Protein AF-K7LLF9-F1 (afdb_monomer)

Solvent-accessible surface area (backbone atoms only — not comparable to full-atom values): 5449 Å² total; per-residue (Å²): 137,82,86,73,84,76,84,68,60,65,50,27,77,32,74,38,95,93,52,31,35,39,42,20,15,58,74,10,33,43,34,44,44,56,71,54,83,48,71,79,46,54,70,66,48,48,71,48,80,49,59,75,45,81,53,98,92,38,81,45,63,32,32,27,58,38,58,50,61,44,94,85,76,55,27,34,38,40,33,36,76,84,75,51,75,50,79,43,76,66,86,122

Nearest PDB structures (foldseek):
  7vph-assembly1_A  TM=8.776E-01  e=3.034E-05  Homo sapiens
  7r7a-assembly1_m  TM=6.490E-01  e=6.707E-02  Saccharomyces cerevisiae BY4741
  7r72-assembly1_m  TM=6.399E-01  e=1.042E-01  Saccharomyces cerevisiae BY4741
  5cyk-assembly1_B  TM=5.098E-01  e=1.042E-01  Thermochaetoides thermophila
  7ohv-assembly1_m  TM=3.526E-01  e=8.358E-02  Saccharomyces cerevisiae S288C

Radius of gyration: 13.95 Å; Cα contacts (8 Å, |Δi|>4): 189; chains: 1; bounding box: 35×38×33 Å

Sequence (92 aa):
MRQGTYHIICSSFSVFIYSGYALSSVEGRVVMEFFDLSEASQAKIYAFKCHRKSEAGRDIVYPVNAIAFHPIYGTFATGVCDGCVNVWDGNN

Organism: Glycine max (NCBI:txid3847)

pLDDT: mean 79.38, std 17.05, range [24.61, 94.62]

Mean predicted aligned error: 7.19 Å

Structure (mmCIF, N/CA/C/O backbone):
data_AF-K7LLF9-F1
#
_entry.id   AF-K7LLF9-F1
#
loop_
_atom_site.group_PDB
_atom_site.id
_atom_site.type_symbol
_atom_site.label_atom_id
_atom_site.label_alt_id
_atom_site.label_comp_id
_atom_site.label_asym_id
_atom_site.label_entity_id
_atom_site.label_seq_id
_atom_site.pdbx_PDB_ins_code
_atom_site.Cartn_x
_atom_site.Cartn_y
_atom_site.Cartn_z
_atom_site.occupancy
_atom_site.B_iso_or_equiv
_atom_site.auth_seq_id
_atom_site.auth_comp_id
_atom_site.auth_asym_id
_atom_site.auth_atom_id
_atom_site.pdbx_PDB_model_num
ATOM 1 N N . MET A 1 1 ? 5.125 24.608 12.294 1.00 31.33 1 MET A N 1
ATOM 2 C CA . MET A 1 1 ? 4.847 23.275 11.723 1.00 31.33 1 MET A CA 1
ATOM 3 C C . MET A 1 1 ? 3.817 23.457 10.620 1.00 31.33 1 MET A C 1
ATOM 5 O O . MET A 1 1 ? 2.707 23.862 10.925 1.00 31.33 1 MET A O 1
ATOM 9 N N . ARG A 1 2 ? 4.202 23.323 9.343 1.00 24.61 2 ARG A N 1
ATOM 10 C CA . ARG A 1 2 ? 3.260 23.424 8.217 1.00 24.61 2 ARG A CA 1
ATOM 11 C C . ARG A 1 2 ? 2.775 22.011 7.901 1.00 24.61 2 ARG A C 1
ATOM 13 O O . ARG A 1 2 ? 3.586 21.194 7.480 1.00 24.61 2 ARG A O 1
ATOM 20 N N . GLN A 1 3 ? 1.495 21.727 8.134 1.00 25.66 3 GLN A N 1
ATOM 21 C CA . GLN A 1 3 ? 0.838 20.564 7.539 1.00 25.66 3 GLN A CA 1
ATOM 22 C C . GLN A 1 3 ? 0.809 20.801 6.026 1.00 25.66 3 GLN A C 1
ATOM 24 O O . GLN A 1 3 ? 0.099 21.677 5.539 1.00 25.66 3 GLN A O 1
ATOM 29 N N . GLY A 1 4 ? 1.678 20.108 5.293 1.00 26.95 4 GLY A N 1
ATOM 30 C CA . GLY A 1 4 ? 1.598 20.044 3.842 1.00 26.95 4 GLY A CA 1
ATOM 31 C C . GLY A 1 4 ? 0.572 18.984 3.483 1.00 26.95 4 GLY A C 1
ATOM 32 O O . GLY A 1 4 ? 0.817 17.804 3.711 1.00 26.95 4 GLY A O 1
ATOM 33 N N . THR A 1 5 ? -0.576 19.391 2.954 1.00 34.59 5 THR A N 1
ATOM 34 C CA . THR A 1 5 ? -1.520 18.470 2.320 1.00 34.59 5 THR A CA 1
ATOM 35 C C . THR A 1 5 ? -0.846 17.913 1.068 1.00 34.59 5 THR A C 1
ATOM 37 O O . THR A 1 5 ? -0.775 18.581 0.037 1.00 34.59 5 THR A O 1
ATOM 40 N N . TYR A 1 6 ? -0.268 16.716 1.165 1.00 32.03 6 TYR A N 1
ATOM 41 C CA . TYR A 1 6 ? 0.268 16.011 0.007 1.00 32.03 6 TYR A CA 1
ATOM 42 C C . TYR A 1 6 ? -0.918 15.463 -0.787 1.00 32.03 6 TYR A C 1
ATOM 44 O O . TYR A 1 6 ? -1.561 14.504 -0.372 1.00 32.03 6 TYR A O 1
ATOM 52 N N . HIS A 1 7 ? -1.229 16.082 -1.926 1.00 32.62 7 HIS A N 1
ATOM 53 C CA . HIS A 1 7 ? -2.157 15.508 -2.894 1.00 32.62 7 HIS A CA 1
ATOM 54 C C . HIS A 1 7 ? -1.503 14.265 -3.505 1.00 32.62 7 HIS A C 1
ATOM 56 O O . HIS A 1 7 ? -0.758 14.348 -4.480 1.00 32.62 7 HIS A O 1
ATOM 62 N N . ILE A 1 8 ? -1.733 13.106 -2.893 1.00 47.19 8 ILE A N 1
ATOM 63 C CA . ILE A 1 8 ? -1.353 11.820 -3.465 1.00 47.19 8 ILE A CA 1
ATOM 64 C C . ILE A 1 8 ? -2.259 11.607 -4.679 1.00 47.19 8 ILE A C 1
ATOM 66 O O . ILE A 1 8 ? -3.458 11.380 -4.533 1.00 47.19 8 ILE A O 1
ATOM 70 N N . ILE A 1 9 ? -1.703 11.717 -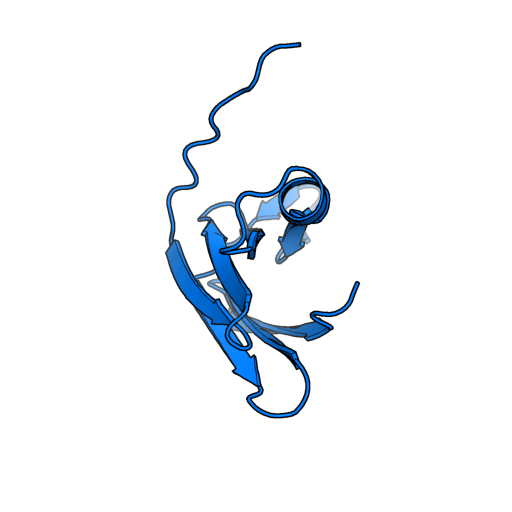5.889 1.00 52.56 9 ILE A N 1
ATOM 71 C CA . ILE A 1 9 ? -2.392 11.262 -7.100 1.00 52.56 9 ILE A CA 1
ATOM 72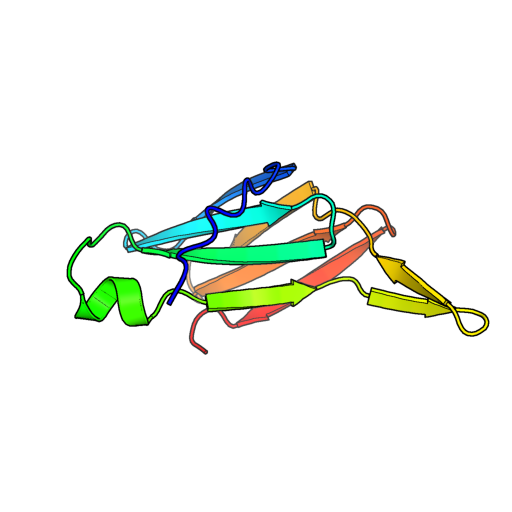 C C . ILE A 1 9 ? -2.476 9.743 -6.981 1.00 52.56 9 ILE A C 1
ATOM 74 O O . ILE A 1 9 ? -1.483 9.043 -7.194 1.00 52.56 9 ILE A O 1
ATOM 78 N N . CYS A 1 10 ? -3.642 9.273 -6.541 1.00 56.16 10 CYS A N 1
ATOM 79 C CA . CYS A 1 10 ? -3.889 7.875 -6.249 1.00 56.16 10 CYS A CA 1
ATOM 80 C C . CYS A 1 10 ? -3.892 7.068 -7.549 1.00 56.16 10 CYS A C 1
ATOM 82 O O . CYS A 1 10 ? -4.786 7.243 -8.377 1.00 56.16 10 CYS A O 1
ATOM 84 N N . SER A 1 11 ? -2.891 6.210 -7.749 1.00 66.12 11 SER A N 1
ATOM 85 C CA . SER A 1 11 ? -2.871 5.274 -8.881 1.00 66.12 11 SER A CA 1
ATOM 86 C C . SER A 1 11 ? -3.604 3.969 -8.560 1.00 66.12 11 SER A C 1
ATOM 88 O O . SER A 1 11 ? -4.041 3.288 -9.483 1.00 66.12 11 SER A O 1
ATOM 90 N N . SER A 1 12 ? -3.793 3.638 -7.275 1.00 64.94 12 SER A N 1
ATOM 91 C CA . SER A 1 12 ? -4.664 2.545 -6.828 1.00 64.94 12 SER A CA 1
ATOM 92 C C . SER A 1 12 ? -5.082 2.671 -5.357 1.00 64.94 12 SER A C 1
ATOM 94 O O . SER A 1 12 ? -4.326 3.172 -4.523 1.00 64.94 12 SER A O 1
ATOM 96 N N . PHE A 1 13 ? -6.286 2.181 -5.047 1.00 72.75 13 PHE A N 1
ATOM 97 C CA . PHE A 1 13 ? -6.885 2.152 -3.710 1.00 72.75 13 PHE A CA 1
ATOM 98 C C . PHE A 1 13 ? -7.273 0.715 -3.348 1.00 72.75 13 PHE A C 1
ATOM 100 O O . PHE A 1 13 ? -7.900 0.030 -4.157 1.00 72.75 13 PHE A O 1
ATOM 107 N N . SER A 1 14 ? -6.945 0.272 -2.132 1.00 72.38 14 SER A N 1
ATOM 108 C CA . SER A 1 14 ? -7.422 -1.006 -1.593 1.00 72.38 14 SER A CA 1
ATOM 109 C C . SER A 1 14 ? -7.738 -0.891 -0.106 1.00 72.38 14 SER A C 1
ATOM 111 O O . SER A 1 14 ? -6.955 -0.347 0.665 1.00 72.38 14 SER A O 1
ATOM 113 N N . VAL A 1 15 ? -8.860 -1.468 0.317 1.00 69.88 15 VAL A N 1
ATOM 114 C CA . VAL A 1 15 ? -9.220 -1.600 1.738 1.00 69.88 15 VAL A CA 1
ATOM 115 C C . VAL A 1 15 ? -8.374 -2.706 2.371 1.00 69.88 15 VAL A C 1
ATOM 117 O O . VAL A 1 15 ? -8.159 -3.740 1.732 1.00 69.88 15 VAL A O 1
ATOM 120 N N . PHE A 1 16 ? -7.918 -2.514 3.613 1.00 69.81 16 PHE A N 1
ATOM 121 C CA . PHE A 1 16 ? -7.224 -3.556 4.369 1.00 69.81 16 PHE A CA 1
ATOM 122 C C . PHE A 1 16 ? -7.894 -3.858 5.709 1.00 69.81 16 PHE A C 1
ATOM 124 O O . PHE A 1 16 ? -8.277 -2.958 6.452 1.00 69.81 16 PHE A O 1
ATOM 131 N N . ILE A 1 17 ? -8.059 -5.160 5.975 1.00 64.50 17 ILE A N 1
ATOM 132 C CA . ILE A 1 17 ? -8.452 -5.800 7.249 1.00 64.50 17 ILE A CA 1
ATOM 133 C C . ILE A 1 17 ? -9.500 -5.062 8.114 1.00 64.50 17 ILE A C 1
ATOM 135 O O . ILE A 1 17 ? -9.437 -5.102 9.337 1.00 64.50 17 ILE A O 1
ATOM 139 N N . TYR A 1 18 ? -10.506 -4.436 7.494 1.00 65.56 18 TYR A N 1
ATOM 140 C CA . TYR A 1 18 ? -11.647 -3.771 8.153 1.00 65.56 18 TYR A CA 1
ATOM 141 C C . TYR A 1 18 ? -11.316 -2.593 9.095 1.00 65.56 18 TYR A C 1
ATOM 143 O O . TYR A 1 18 ? -12.229 -2.046 9.711 1.00 65.56 18 TYR A O 1
ATOM 151 N N . SER A 1 19 ? -10.057 -2.160 9.193 1.00 81.81 19 SER A N 1
ATOM 152 C CA . SER A 1 19 ? -9.623 -1.064 10.077 1.00 81.81 19 SER A CA 1
ATOM 153 C C . SER A 1 19 ? -9.051 0.144 9.330 1.00 81.81 19 SER A C 1
ATOM 155 O O . SER A 1 19 ? -8.894 1.213 9.928 1.00 81.81 19 SER A O 1
ATOM 157 N N . GLY A 1 20 ? -8.796 0.012 8.025 1.00 88.44 20 GLY A N 1
ATOM 158 C CA . GLY A 1 20 ? -8.244 1.090 7.218 1.00 88.44 20 GLY A CA 1
ATOM 159 C C . GLY A 1 20 ? -8.172 0.794 5.722 1.00 88.44 20 GLY A C 1
ATOM 160 O O . GLY A 1 20 ? -8.805 -0.127 5.194 1.00 88.44 20 GLY A O 1
ATOM 161 N N . TYR A 1 21 ? -7.381 1.599 5.023 1.00 87.94 21 TYR A N 1
ATOM 162 C CA . TYR A 1 21 ? -7.109 1.461 3.596 1.00 87.94 21 TYR A CA 1
ATOM 163 C C . TYR A 1 21 ? -5.662 1.816 3.257 1.00 87.94 21 TYR A C 1
ATOM 165 O O . TYR A 1 21 ? -4.986 2.550 3.975 1.00 87.94 21 TYR A O 1
ATOM 173 N N . ALA A 1 22 ? -5.205 1.281 2.130 1.00 89.56 22 ALA A N 1
ATOM 174 C CA . ALA A 1 22 ? -3.943 1.629 1.515 1.00 89.56 22 ALA A CA 1
ATOM 175 C C . ALA A 1 22 ? -4.184 2.485 0.269 1.00 89.56 22 ALA A C 1
ATOM 177 O O . ALA A 1 22 ? -5.030 2.166 -0.575 1.00 89.56 22 ALA A O 1
ATOM 178 N N . LEU A 1 23 ? -3.401 3.551 0.146 1.00 90.50 23 LEU A N 1
ATOM 179 C CA . LEU A 1 23 ? -3.328 4.400 -1.039 1.00 90.50 23 LEU A CA 1
ATOM 180 C C . LEU A 1 23 ? -1.952 4.276 -1.662 1.00 90.50 23 LEU A C 1
ATOM 182 O O . LEU A 1 23 ? -0.951 4.258 -0.946 1.00 90.50 23 LEU A O 1
ATOM 186 N N . SER A 1 24 ? -1.889 4.261 -2.988 1.00 89.38 24 SER A N 1
ATOM 187 C CA . SER A 1 24 ? -0.618 4.319 -3.698 1.00 89.38 24 SER A CA 1
ATOM 188 C C . SER A 1 24 ? -0.482 5.534 -4.599 1.00 89.38 24 SER A C 1
ATOM 190 O O . SER A 1 24 ? -1.475 6.132 -4.998 1.00 89.38 24 SER A O 1
ATOM 192 N N . SER A 1 25 ? 0.755 5.902 -4.935 1.00 87.38 25 SER A N 1
ATOM 193 C CA . SER A 1 25 ? 1.041 7.033 -5.819 1.00 87.38 25 SER A CA 1
ATOM 194 C C . SER A 1 25 ? 1.822 6.649 -7.075 1.00 87.38 25 SER A C 1
ATOM 196 O O . SER A 1 25 ? 2.538 5.641 -7.123 1.00 87.38 25 SER A O 1
ATOM 198 N N . VAL A 1 26 ? 1.771 7.545 -8.066 1.00 87.94 26 VAL A N 1
ATOM 199 C CA . VAL A 1 26 ? 2.620 7.488 -9.269 1.00 87.94 26 VAL A CA 1
ATOM 200 C C . VAL A 1 26 ? 4.121 7.617 -8.968 1.00 87.94 26 VAL A C 1
ATOM 202 O O . VAL A 1 26 ? 4.946 7.272 -9.805 1.00 87.94 26 VAL A O 1
ATOM 205 N N . GLU A 1 27 ? 4.489 8.066 -7.765 1.00 87.00 27 GLU A N 1
ATOM 206 C CA . GLU A 1 27 ? 5.877 8.192 -7.304 1.00 87.00 27 GLU A CA 1
ATOM 207 C C . GLU A 1 27 ? 6.360 6.986 -6.472 1.00 87.00 27 GLU A C 1
ATOM 209 O O . GLU A 1 27 ? 7.288 7.122 -5.668 1.00 87.00 27 GLU A O 1
ATOM 214 N N . GLY A 1 28 ? 5.735 5.813 -6.598 1.00 87.69 28 GLY A N 1
ATOM 215 C CA . GLY A 1 28 ? 6.223 4.606 -5.920 1.00 87.69 28 GLY A CA 1
ATOM 216 C C . GLY A 1 28 ? 6.134 4.701 -4.394 1.00 87.69 28 GLY A C 1
ATOM 217 O O . GLY A 1 28 ? 7.088 4.411 -3.664 1.00 87.69 28 GLY A O 1
ATOM 218 N N . ARG A 1 29 ? 5.007 5.207 -3.891 1.00 89.75 29 ARG A N 1
ATOM 219 C CA . ARG A 1 29 ? 4.728 5.281 -2.454 1.00 89.75 29 ARG A CA 1
ATOM 220 C C . ARG A 1 29 ? 3.429 4.578 -2.143 1.00 89.75 29 ARG A C 1
ATOM 222 O O . ARG A 1 29 ? 2.499 4.637 -2.944 1.00 89.75 29 ARG A O 1
ATOM 229 N N . VAL A 1 30 ? 3.377 3.982 -0.962 1.00 90.00 30 VAL A N 1
ATOM 230 C CA . VAL A 1 30 ? 2.154 3.457 -0.363 1.00 90.00 30 VAL A CA 1
ATOM 231 C C . VAL A 1 30 ? 1.982 4.092 1.009 1.00 90.00 30 VAL A C 1
ATOM 233 O O . VAL A 1 30 ? 2.955 4.237 1.753 1.00 90.00 30 VAL A O 1
ATOM 236 N N . VAL A 1 31 ? 0.755 4.500 1.309 1.00 90.56 31 VAL A N 1
ATOM 237 C CA . VAL A 1 31 ? 0.337 5.062 2.594 1.00 90.56 31 VAL A CA 1
ATOM 238 C C . VAL A 1 31 ? -0.720 4.158 3.199 1.00 90.56 31 VAL A C 1
ATOM 240 O O . VAL A 1 31 ? -1.628 3.727 2.490 1.00 90.56 31 VAL A O 1
ATOM 243 N N . MET A 1 32 ? -0.590 3.893 4.495 1.00 89.31 32 MET A N 1
ATOM 244 C CA . MET A 1 32 ? -1.547 3.138 5.294 1.00 89.31 32 MET A CA 1
ATOM 245 C C . MET A 1 32 ? -2.333 4.108 6.170 1.00 89.31 32 MET A C 1
ATOM 247 O O . MET A 1 32 ? -1.757 4.751 7.048 1.00 89.31 32 MET A O 1
ATOM 251 N N . GLU A 1 33 ? -3.635 4.217 5.925 1.00 90.44 33 GLU A N 1
ATOM 252 C CA . GLU A 1 33 ? -4.540 5.086 6.677 1.00 90.44 33 GLU A CA 1
ATOM 253 C C . GLU A 1 33 ? -5.581 4.265 7.432 1.00 90.44 33 GLU A C 1
ATOM 255 O O . GLU A 1 33 ? -6.025 3.214 6.968 1.00 90.44 33 GLU A O 1
ATOM 260 N N . PHE A 1 34 ? -5.983 4.756 8.601 1.00 89.56 34 PHE A N 1
ATOM 261 C CA . PHE A 1 34 ? -6.959 4.105 9.470 1.00 89.56 34 PHE A CA 1
ATOM 262 C C . PHE A 1 34 ? -8.277 4.875 9.463 1.00 89.56 34 PHE A C 1
ATOM 264 O O . PHE A 1 34 ? -8.285 6.106 9.432 1.00 89.56 34 PHE A O 1
ATOM 271 N N . PHE A 1 35 ? -9.396 4.151 9.541 1.00 90.12 35 PHE A N 1
ATOM 272 C CA . PHE A 1 35 ? -10.725 4.770 9.586 1.00 90.12 35 PHE A CA 1
ATOM 273 C C . PHE A 1 35 ? -11.004 5.492 10.911 1.00 90.12 35 PHE A C 1
ATOM 275 O O . PHE A 1 35 ? -11.779 6.446 10.935 1.00 90.12 35 PHE A O 1
ATOM 282 N N . ASP A 1 36 ? -10.397 5.042 12.015 1.00 92.19 36 ASP A N 1
ATOM 283 C CA . ASP A 1 36 ? -10.530 5.709 13.311 1.00 92.19 36 ASP A CA 1
ATOM 284 C C . ASP A 1 36 ? -9.771 7.043 13.304 1.00 92.19 36 ASP A C 1
ATOM 286 O O . ASP A 1 36 ? -8.555 7.081 13.103 1.00 92.19 36 ASP A O 1
ATOM 290 N N . LEU A 1 37 ? -10.506 8.128 13.554 1.00 92.31 37 LEU A N 1
ATOM 291 C CA . LEU A 1 37 ? -10.023 9.508 13.549 1.00 92.31 37 LEU A CA 1
ATOM 292 C C . LEU A 1 37 ? -9.406 9.946 14.887 1.00 92.31 37 LEU A C 1
ATOM 294 O O . LEU A 1 37 ? -8.995 11.098 15.015 1.00 92.31 37 LEU A O 1
ATOM 298 N N . SER A 1 38 ? -9.342 9.064 15.890 1.00 94.62 38 SER A N 1
ATOM 299 C CA . SER A 1 38 ? -8.661 9.353 17.153 1.00 94.62 38 SER A CA 1
ATOM 300 C C . SER A 1 38 ? -7.188 9.714 16.926 1.00 94.62 38 SER A C 1
ATOM 302 O O . SER A 1 38 ? -6.518 9.135 16.069 1.00 94.62 38 SER A O 1
ATOM 304 N N . GLU A 1 39 ? -6.640 10.633 17.728 1.00 94.00 39 GLU A N 1
ATOM 305 C CA . GLU A 1 39 ? -5.220 11.013 17.626 1.00 94.00 39 GLU A CA 1
ATOM 306 C C . GLU A 1 39 ? -4.289 9.794 17.741 1.00 94.00 39 GLU A C 1
ATOM 308 O O . GLU A 1 39 ? -3.292 9.699 17.029 1.00 94.00 39 GLU A O 1
ATOM 313 N N . ALA A 1 40 ? -4.652 8.821 18.583 1.00 91.88 40 ALA A N 1
ATOM 314 C CA . ALA A 1 40 ? -3.901 7.583 18.770 1.00 91.88 40 ALA A CA 1
ATOM 315 C C . ALA A 1 40 ? -3.883 6.687 17.520 1.00 91.88 40 ALA A C 1
ATOM 317 O O . ALA A 1 40 ? -2.889 6.008 17.270 1.00 91.88 40 ALA A O 1
ATOM 318 N N . SER A 1 41 ? -4.971 6.658 16.748 1.00 90.12 41 SER A N 1
ATOM 319 C CA . SER A 1 4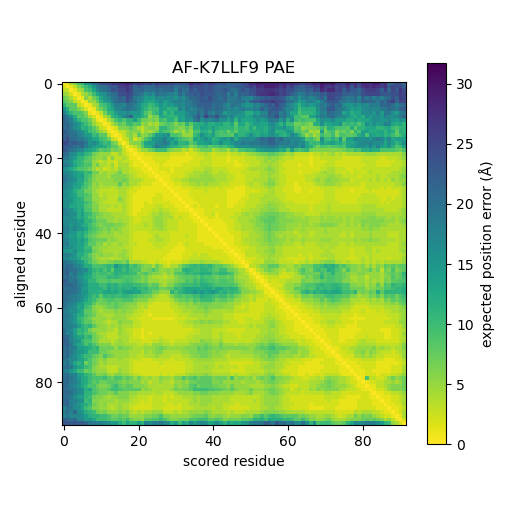1 ? -5.055 5.926 15.481 1.00 90.12 41 SER A CA 1
ATOM 320 C C . SER A 1 41 ? -4.331 6.670 14.357 1.00 90.12 41 SER A C 1
ATOM 322 O O . SER A 1 41 ? -3.507 6.090 13.653 1.00 90.12 41 SER A O 1
ATOM 324 N N . GLN A 1 42 ? -4.540 7.982 14.252 1.00 90.31 42 GLN A N 1
ATOM 325 C CA . GLN A 1 42 ? -3.903 8.818 13.233 1.00 90.31 42 GLN A CA 1
ATOM 326 C C . GLN A 1 42 ? -2.374 8.885 13.400 1.00 90.31 42 GLN A C 1
ATOM 328 O O . GLN A 1 42 ? -1.647 8.953 12.412 1.00 90.31 42 GLN A O 1
ATOM 333 N N . ALA A 1 43 ? -1.859 8.771 14.629 1.00 91.06 43 ALA A N 1
ATOM 334 C CA . ALA A 1 43 ? -0.423 8.666 14.899 1.00 91.06 43 ALA A CA 1
ATOM 335 C C . ALA A 1 43 ? 0.231 7.386 14.340 1.00 91.06 43 ALA A C 1
ATOM 337 O O . AL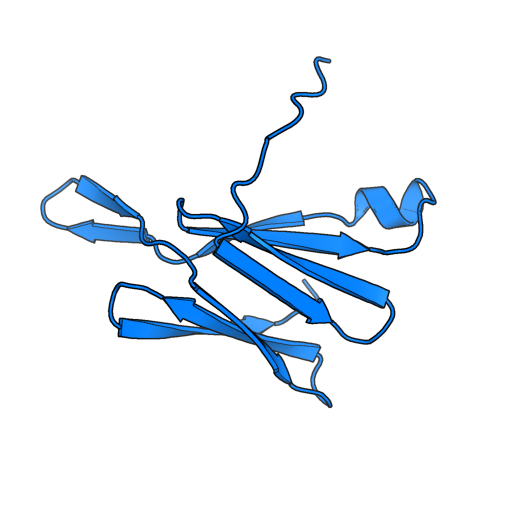A A 1 43 ? 1.45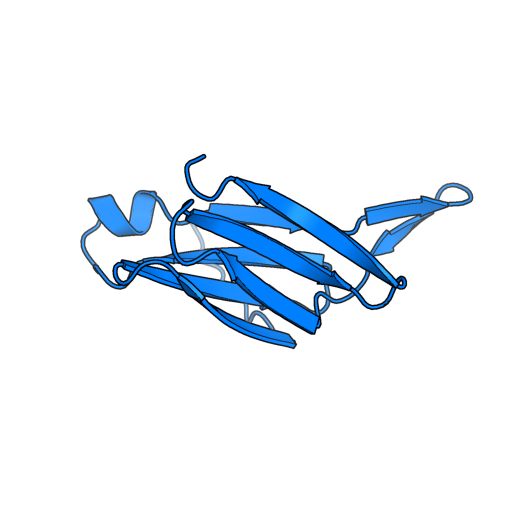5 7.330 14.237 1.00 91.06 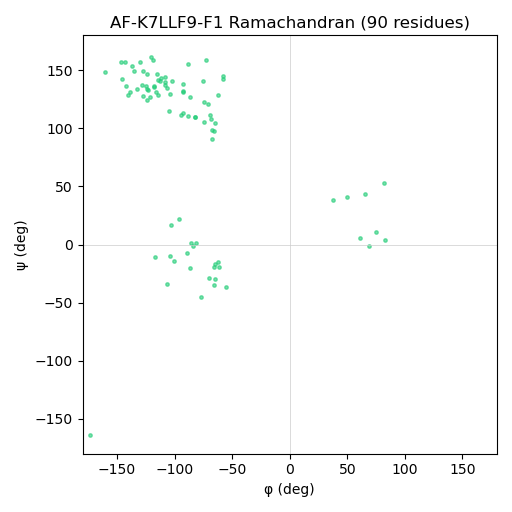43 ALA A O 1
ATOM 338 N N . LYS A 1 44 ? -0.561 6.364 13.985 1.00 88.50 44 LYS A N 1
ATOM 339 C CA . LYS A 1 44 ? -0.079 5.111 13.381 1.00 88.50 44 LYS A CA 1
ATOM 340 C C . LYS A 1 44 ? -0.017 5.171 11.859 1.00 88.50 44 LYS A C 1
ATOM 342 O O . LYS A 1 44 ? 0.463 4.222 11.254 1.00 88.50 44 LYS A O 1
ATOM 347 N N . ILE A 1 45 ? -0.514 6.238 11.230 1.00 89.69 45 ILE A N 1
ATOM 348 C CA . ILE A 1 45 ? -0.439 6.398 9.776 1.00 89.69 45 ILE A CA 1
ATOM 349 C C . ILE A 1 45 ? 1.026 6.449 9.363 1.00 89.69 45 ILE A C 1
ATOM 351 O O . ILE A 1 45 ? 1.809 7.250 9.876 1.00 89.69 45 ILE A O 1
ATOM 355 N N . TYR A 1 46 ? 1.390 5.616 8.395 1.00 88.69 46 TYR A N 1
ATOM 356 C CA . TYR A 1 46 ? 2.740 5.585 7.861 1.00 88.69 46 TYR A CA 1
ATOM 357 C C . TYR A 1 46 ? 2.735 5.474 6.344 1.00 88.69 46 TYR A C 1
ATOM 359 O O . TYR A 1 46 ? 1.807 4.965 5.716 1.00 88.69 46 TYR A O 1
ATOM 367 N N . ALA A 1 47 ? 3.813 5.976 5.752 1.00 89.56 47 ALA A N 1
ATOM 368 C CA . ALA A 1 47 ? 4.055 5.927 4.326 1.00 89.56 47 ALA A CA 1
ATOM 369 C C . ALA A 1 47 ? 5.438 5.345 4.071 1.00 89.56 47 ALA A C 1
ATOM 371 O O . ALA A 1 47 ? 6.416 5.736 4.713 1.00 89.56 47 ALA A O 1
ATOM 372 N N . PHE A 1 48 ? 5.544 4.462 3.090 1.00 87.88 48 PHE A N 1
ATOM 373 C CA . PHE A 1 48 ? 6.816 3.874 2.701 1.00 87.88 48 PHE A CA 1
ATOM 374 C C . PHE A 1 48 ? 7.033 3.976 1.195 1.00 87.88 48 PHE A C 1
ATOM 376 O O . PHE A 1 48 ? 6.110 4.172 0.402 1.00 87.88 48 PHE A O 1
ATOM 383 N N . LYS A 1 49 ? 8.309 3.912 0.814 1.00 86.06 49 LYS A N 1
ATOM 384 C CA . LYS A 1 49 ? 8.742 3.900 -0.580 1.00 86.06 49 LYS A CA 1
ATOM 385 C C . LYS A 1 49 ? 8.880 2.456 -1.013 1.00 86.06 49 LYS A C 1
ATOM 387 O O . LYS A 1 49 ? 9.538 1.662 -0.349 1.00 86.06 49 LYS A O 1
ATOM 392 N N . CYS A 1 50 ? 8.313 2.156 -2.154 1.00 71.69 50 CYS A N 1
ATOM 393 C CA . CYS A 1 50 ? 8.270 0.835 -2.728 1.00 71.69 50 CYS A CA 1
ATOM 394 C C . CYS A 1 50 ? 8.530 1.064 -4.221 1.00 71.69 50 CYS A C 1
ATOM 396 O O . CYS A 1 50 ? 7.958 1.978 -4.799 1.00 71.69 50 CYS A O 1
ATOM 398 N N . HIS A 1 51 ? 9.441 0.310 -4.845 1.00 73.62 51 HIS A N 1
ATOM 399 C CA . HIS A 1 51 ? 9.767 0.427 -6.287 1.00 73.62 51 HIS A CA 1
ATOM 400 C C . HIS A 1 51 ? 10.742 1.552 -6.665 1.00 73.62 51 HIS A C 1
ATOM 402 O O . HIS A 1 51 ? 10.501 2.361 -7.563 1.00 73.62 51 HIS A O 1
ATOM 408 N N . ARG A 1 52 ? 11.892 1.567 -5.980 1.00 77.06 52 ARG A N 1
ATOM 409 C CA . ARG A 1 52 ? 13.077 2.301 -6.430 1.00 77.06 52 ARG A CA 1
ATOM 410 C C . ARG A 1 52 ? 14.094 1.333 -6.995 1.00 77.06 52 ARG A C 1
ATOM 412 O O . ARG A 1 52 ? 14.458 0.371 -6.320 1.00 77.06 52 ARG A O 1
ATOM 419 N N . LYS A 1 53 ? 14.588 1.626 -8.190 1.00 83.06 53 LYS A N 1
ATOM 420 C CA . LYS A 1 53 ? 15.715 0.913 -8.781 1.00 83.06 53 LYS A CA 1
ATOM 421 C C . LYS A 1 53 ? 16.823 1.911 -9.061 1.00 83.06 53 LYS A C 1
ATOM 423 O O . LYS A 1 53 ? 16.580 2.927 -9.704 1.00 83.06 53 LYS A O 1
ATOM 428 N N . SER A 1 54 ? 18.020 1.630 -8.560 1.00 85.94 54 SER A N 1
ATOM 429 C CA . SER A 1 54 ? 19.194 2.420 -8.915 1.00 85.94 54 SER A CA 1
ATOM 430 C C . SER A 1 54 ? 19.810 1.807 -10.167 1.00 85.94 54 SER A C 1
ATOM 432 O O . SER A 1 54 ? 20.312 0.684 -10.129 1.00 85.94 54 SER A O 1
ATOM 434 N N . GLU A 1 55 ? 19.726 2.516 -11.288 1.00 84.75 55 GLU A N 1
ATOM 435 C CA . GLU A 1 55 ? 20.317 2.097 -12.558 1.00 84.75 55 GLU A CA 1
ATOM 436 C C . GLU A 1 55 ? 21.197 3.215 -13.111 1.00 84.75 55 GLU A C 1
ATOM 438 O O . GLU A 1 55 ? 20.767 4.361 -13.240 1.00 84.75 55 GLU A O 1
ATOM 443 N N . ALA A 1 56 ? 22.447 2.883 -13.445 1.00 86.38 56 ALA A N 1
ATOM 444 C CA . ALA A 1 56 ? 23.413 3.820 -14.024 1.00 86.38 56 ALA A CA 1
ATOM 445 C C . ALA A 1 56 ? 23.528 5.157 -13.251 1.00 86.38 56 ALA A C 1
ATOM 447 O O . ALA A 1 56 ? 23.586 6.230 -13.850 1.00 86.38 56 ALA A O 1
ATOM 448 N N . GLY A 1 57 ? 23.521 5.096 -11.913 1.00 87.94 57 GLY A N 1
ATOM 449 C CA . GLY A 1 57 ? 23.640 6.271 -11.041 1.00 87.94 57 GLY A CA 1
ATOM 450 C C . GLY A 1 57 ? 22.382 7.143 -10.952 1.00 87.94 57 GLY A C 1
ATOM 451 O O . GLY A 1 57 ? 22.454 8.250 -10.423 1.00 87.94 57 GLY A O 1
ATOM 452 N N . ARG A 1 58 ? 21.236 6.674 -11.464 1.00 86.06 58 ARG A N 1
ATOM 453 C CA . ARG A 1 58 ? 19.939 7.351 -11.358 1.00 86.06 58 ARG A CA 1
ATOM 454 C C . ARG A 1 58 ? 18.949 6.493 -10.579 1.00 86.06 58 ARG A C 1
ATOM 456 O O . ARG A 1 58 ? 18.830 5.295 -10.827 1.00 86.06 58 ARG A O 1
ATOM 463 N N . ASP A 1 59 ? 18.212 7.133 -9.677 1.00 87.00 59 ASP A N 1
ATOM 464 C CA . ASP A 1 59 ? 17.083 6.513 -8.989 1.00 87.00 59 ASP A CA 1
ATOM 465 C C . ASP A 1 59 ? 15.851 6.577 -9.890 1.00 87.00 59 ASP A C 1
ATOM 467 O O . ASP A 1 59 ? 15.284 7.646 -10.125 1.00 87.00 59 ASP A O 1
ATOM 471 N N . ILE A 1 60 ? 15.436 5.419 -10.391 1.00 87.31 60 ILE A N 1
ATOM 472 C CA . ILE A 1 60 ? 14.208 5.261 -11.159 1.00 87.31 60 ILE A CA 1
ATOM 473 C C . ILE A 1 60 ? 13.091 4.883 -10.193 1.00 87.31 60 ILE A C 1
ATOM 475 O O . ILE A 1 60 ? 13.243 3.991 -9.355 1.00 87.31 60 ILE A O 1
ATOM 479 N N . VAL A 1 61 ? 11.973 5.591 -10.313 1.00 88.50 61 VAL A N 1
ATOM 480 C CA . VAL A 1 61 ? 10.777 5.410 -9.497 1.00 88.50 61 VAL A CA 1
ATOM 481 C C . VAL A 1 61 ? 9.644 4.969 -10.407 1.00 88.50 61 VAL A C 1
ATOM 483 O O . VAL A 1 61 ? 9.411 5.593 -11.442 1.00 88.50 61 VAL A O 1
ATOM 486 N N . TYR A 1 62 ? 8.938 3.917 -10.005 1.00 87.88 62 TYR A N 1
ATOM 487 C CA . TYR A 1 62 ? 7.826 3.372 -10.774 1.00 87.88 62 TYR A CA 1
ATOM 488 C C . TYR A 1 62 ? 6.488 3.576 -10.053 1.00 87.88 62 TYR A C 1
ATOM 490 O O . TYR A 1 62 ? 6.424 3.400 -8.833 1.00 87.88 62 TYR A O 1
ATOM 498 N N . PRO A 1 63 ? 5.408 3.899 -10.787 1.00 89.31 63 PRO A N 1
ATOM 499 C CA . PRO A 1 63 ? 4.058 3.913 -10.239 1.00 89.31 63 PRO A CA 1
ATOM 500 C C . PRO A 1 63 ? 3.649 2.561 -9.650 1.00 89.31 63 PRO A C 1
ATOM 502 O O . PRO A 1 63 ? 3.947 1.502 -10.214 1.00 89.31 63 PRO A O 1
ATOM 505 N N . VAL A 1 64 ? 2.906 2.614 -8.545 1.00 89.50 64 VAL A N 1
ATOM 506 C CA . VAL A 1 64 ? 2.218 1.453 -7.962 1.00 89.50 64 VAL A CA 1
ATOM 507 C C . VAL A 1 64 ? 0.789 1.437 -8.486 1.00 89.50 64 VAL A C 1
ATOM 509 O O . VAL A 1 64 ? -0.010 2.295 -8.110 1.00 89.50 64 VAL A O 1
ATOM 512 N N . ASN A 1 65 ? 0.444 0.461 -9.316 1.00 88.44 65 ASN A N 1
ATOM 513 C CA . ASN A 1 65 ? -0.859 0.409 -9.988 1.00 88.44 65 ASN A CA 1
ATOM 514 C C . ASN A 1 65 ? -1.857 -0.542 -9.330 1.00 88.44 65 ASN A C 1
ATOM 516 O O . ASN A 1 65 ? -3.034 -0.531 -9.680 1.00 88.44 65 ASN A O 1
ATOM 520 N N . ALA A 1 66 ? -1.394 -1.409 -8.435 1.00 87.38 66 ALA A N 1
ATOM 521 C CA . ALA A 1 66 ? -2.250 -2.374 -7.768 1.00 87.38 66 ALA A CA 1
ATOM 522 C C . ALA A 1 66 ? -1.779 -2.605 -6.338 1.00 87.38 66 ALA A C 1
ATOM 524 O O . ALA A 1 66 ? -0.577 -2.692 -6.079 1.00 87.38 66 ALA A O 1
ATOM 525 N N . ILE A 1 67 ? -2.742 -2.762 -5.435 1.00 89.25 67 ILE A N 1
ATOM 526 C CA . ILE A 1 67 ? -2.535 -3.211 -4.062 1.00 89.25 67 ILE A CA 1
ATOM 527 C C . ILE A 1 67 ? -3.573 -4.295 -3.785 1.00 89.25 67 ILE A C 1
ATOM 529 O O . ILE A 1 67 ? -4.744 -4.116 -4.118 1.00 89.25 67 ILE A O 1
ATOM 533 N N . ALA A 1 68 ? -3.159 -5.410 -3.188 1.00 88.19 68 ALA A N 1
ATOM 534 C CA . ALA A 1 68 ? -4.067 -6.483 -2.796 1.00 88.19 68 ALA A CA 1
ATOM 535 C C . ALA A 1 68 ? -3.668 -7.067 -1.440 1.00 88.19 68 ALA A C 1
ATOM 537 O O . ALA A 1 68 ? -2.518 -7.457 -1.246 1.00 88.19 68 ALA A O 1
ATOM 538 N N . PHE A 1 69 ? -4.626 -7.157 -0.519 1.00 86.00 69 PHE A N 1
ATOM 539 C CA . PHE A 1 69 ? -4.413 -7.715 0.816 1.00 86.00 69 PHE A CA 1
ATOM 540 C C . PHE A 1 69 ? -4.739 -9.202 0.859 1.00 86.00 69 PHE A C 1
ATOM 542 O O . PHE A 1 69 ? -5.757 -9.647 0.327 1.00 86.00 69 PHE A O 1
ATOM 549 N N . HIS A 1 70 ? -3.896 -9.969 1.548 1.00 84.00 70 HIS A N 1
ATOM 550 C CA . HIS A 1 70 ? -4.207 -11.346 1.879 1.00 84.00 70 HIS A CA 1
ATOM 551 C C . HIS A 1 70 ? -5.245 -11.370 3.013 1.00 84.00 70 HIS A C 1
ATOM 553 O O . HIS A 1 70 ? -4.970 -10.854 4.101 1.00 84.00 70 HIS A O 1
ATOM 559 N N . PRO A 1 71 ? -6.414 -12.008 2.822 1.00 80.06 71 PRO A N 1
ATOM 560 C CA . PRO A 1 71 ? -7.548 -11.879 3.741 1.00 80.06 71 PRO A CA 1
ATOM 561 C C . PRO A 1 71 ? -7.295 -12.459 5.139 1.00 80.06 71 PRO A C 1
ATOM 563 O O . PRO A 1 71 ? -8.008 -12.113 6.074 1.00 80.06 71 PRO A O 1
ATOM 566 N N . ILE A 1 72 ? -6.303 -13.344 5.283 1.00 81.75 72 ILE A N 1
ATOM 567 C CA . ILE A 1 72 ? -6.036 -14.077 6.534 1.00 81.75 72 ILE A CA 1
ATOM 568 C C . ILE A 1 72 ? -4.790 -13.560 7.261 1.00 81.75 72 ILE A C 1
ATOM 570 O O . ILE A 1 72 ? -4.743 -13.585 8.485 1.00 81.75 72 ILE A O 1
ATOM 574 N N . TYR A 1 73 ? -3.766 -13.115 6.529 1.00 82.00 73 TYR A N 1
ATOM 575 C CA . TYR A 1 73 ? -2.427 -12.925 7.105 1.00 82.00 73 TYR A CA 1
ATOM 576 C C . TYR A 1 73 ? -2.082 -11.461 7.364 1.00 82.00 73 TYR A C 1
ATOM 578 O O . TYR A 1 73 ? -1.052 -11.189 7.966 1.00 82.00 73 TYR A O 1
ATOM 586 N N . GLY A 1 74 ? -2.897 -10.515 6.886 1.00 78.44 74 GLY A N 1
ATOM 587 C CA . GLY A 1 74 ? -2.584 -9.085 6.987 1.00 78.44 74 GLY A CA 1
ATOM 588 C C . GLY A 1 74 ? -1.406 -8.637 6.112 1.00 78.44 74 GLY A C 1
ATOM 589 O O . GLY A 1 74 ? -1.101 -7.450 6.062 1.00 78.44 74 GLY A O 1
ATOM 590 N N . THR A 1 75 ? -0.771 -9.555 5.380 1.00 86.44 75 THR A N 1
ATOM 591 C CA . THR A 1 75 ? 0.210 -9.241 4.341 1.00 86.44 75 THR A CA 1
ATOM 592 C C . THR A 1 75 ? -0.476 -8.672 3.105 1.00 86.44 75 THR A C 1
ATOM 594 O O . THR A 1 75 ? -1.669 -8.892 2.874 1.00 86.44 75 THR A O 1
ATOM 597 N N . PHE A 1 76 ? 0.274 -7.954 2.277 1.00 87.69 76 PHE A N 1
ATOM 598 C CA . PHE A 1 76 ? -0.248 -7.415 1.024 1.00 87.69 76 PHE A CA 1
ATOM 599 C C . PHE A 1 76 ? 0.795 -7.377 -0.076 1.00 87.69 76 PHE A C 1
ATOM 601 O O . PHE A 1 76 ? 1.995 -7.363 0.182 1.00 87.69 76 PHE A O 1
ATOM 608 N N . ALA A 1 77 ? 0.321 -7.359 -1.315 1.00 89.88 77 ALA A N 1
ATOM 609 C CA . ALA A 1 77 ? 1.148 -7.268 -2.502 1.00 89.88 77 ALA A CA 1
ATOM 610 C C . ALA A 1 77 ? 0.946 -5.923 -3.201 1.00 89.88 77 ALA A C 1
ATOM 612 O O . ALA A 1 77 ? -0.178 -5.423 -3.270 1.00 89.88 77 ALA A O 1
ATOM 613 N N . THR A 1 78 ? 2.024 -5.366 -3.752 1.00 89.94 78 THR A N 1
ATOM 614 C CA . THR A 1 78 ? 1.986 -4.191 -4.628 1.00 89.94 78 THR A CA 1
ATOM 615 C C . THR A 1 78 ? 2.442 -4.568 -6.036 1.00 89.94 78 THR A C 1
ATOM 617 O O . THR A 1 78 ? 3.495 -5.182 -6.209 1.00 89.94 78 THR A O 1
ATOM 620 N N . GLY A 1 79 ? 1.633 -4.216 -7.039 1.00 87.38 79 GLY A N 1
ATOM 621 C CA . GLY A 1 79 ? 1.915 -4.409 -8.463 1.00 87.38 79 GLY A CA 1
ATOM 622 C C . GLY A 1 79 ? 2.362 -3.110 -9.135 1.00 87.38 79 GLY A C 1
ATOM 623 O O . GLY A 1 79 ? 1.836 -2.033 -8.842 1.00 87.38 79 GLY A O 1
ATOM 624 N N . VAL A 1 80 ? 3.341 -3.213 -10.032 1.00 84.31 80 VAL A N 1
ATOM 625 C CA . VAL A 1 80 ? 4.215 -2.091 -10.409 1.00 84.31 80 VAL A CA 1
ATOM 626 C C . VAL A 1 80 ? 4.402 -2.021 -11.918 1.00 84.31 80 VAL A C 1
ATOM 628 O O . VAL A 1 80 ? 4.434 -3.048 -12.595 1.00 84.31 80 VAL A O 1
ATOM 631 N N . CYS A 1 81 ? 4.599 -0.814 -12.450 1.00 84.06 81 CYS A N 1
ATOM 632 C CA . CYS A 1 81 ? 4.905 -0.611 -13.871 1.00 84.06 81 CYS A CA 1
ATOM 633 C C . CYS A 1 81 ? 6.212 -1.264 -14.355 1.00 84.06 81 CYS A C 1
ATOM 635 O O . CYS A 1 81 ? 6.370 -1.433 -15.560 1.00 84.06 81 CYS A O 1
ATOM 637 N N . ASP A 1 82 ? 7.151 -1.607 -13.468 1.00 83.75 82 ASP A N 1
ATOM 638 C CA . ASP A 1 82 ? 8.402 -2.286 -13.841 1.00 83.75 82 ASP A CA 1
ATOM 639 C C . ASP A 1 82 ? 8.239 -3.804 -14.030 1.00 83.75 82 ASP A C 1
ATOM 641 O O . ASP A 1 82 ? 9.211 -4.499 -14.325 1.00 83.75 82 ASP A O 1
ATOM 645 N N . GLY A 1 83 ? 7.016 -4.320 -13.870 1.00 83.25 83 GLY A N 1
ATOM 646 C CA . GLY A 1 83 ? 6.704 -5.741 -13.984 1.00 83.25 83 GLY A CA 1
ATOM 647 C C . GLY A 1 83 ? 6.987 -6.549 -12.716 1.00 83.25 83 GLY A C 1
ATOM 648 O O . GLY A 1 83 ? 6.810 -7.766 -12.736 1.00 83.25 83 GLY A O 1
ATOM 649 N N . CYS A 1 84 ? 7.400 -5.913 -11.615 1.00 85.75 84 CYS A N 1
ATOM 650 C CA . CYS A 1 84 ? 7.610 -6.592 -10.340 1.00 85.75 84 CYS A CA 1
ATOM 651 C C . CYS A 1 84 ? 6.331 -6.640 -9.489 1.00 85.75 84 CYS A C 1
ATOM 653 O O . CYS A 1 84 ? 5.447 -5.785 -9.582 1.00 85.75 84 CYS A O 1
ATOM 655 N N . VAL A 1 85 ? 6.277 -7.629 -8.592 1.00 88.19 85 VAL A N 1
ATOM 656 C CA . VAL A 1 85 ? 5.317 -7.696 -7.484 1.00 88.19 85 VAL A CA 1
ATOM 657 C C . VAL A 1 85 ? 6.106 -7.821 -6.190 1.00 88.19 85 VAL A C 1
ATOM 659 O O . VAL A 1 85 ? 6.907 -8.742 -6.049 1.00 88.19 85 VAL A O 1
ATOM 662 N N . ASN A 1 86 ? 5.881 -6.906 -5.248 1.00 88.19 86 ASN A N 1
ATOM 663 C CA . ASN A 1 86 ? 6.500 -6.961 -3.923 1.00 88.19 86 ASN A CA 1
ATOM 664 C C . ASN A 1 86 ? 5.456 -7.328 -2.874 1.00 88.19 86 ASN A C 1
ATOM 666 O O . ASN A 1 86 ? 4.332 -6.833 -2.937 1.00 88.19 86 ASN A O 1
ATOM 670 N N . VAL A 1 87 ? 5.835 -8.173 -1.915 1.00 89.62 87 VAL A N 1
ATOM 671 C CA . VAL A 1 87 ? 4.981 -8.580 -0.792 1.00 89.62 87 VAL A CA 1
ATOM 672 C C . VAL A 1 87 ? 5.493 -7.934 0.488 1.00 89.62 87 VAL A C 1
ATOM 674 O O . VAL A 1 87 ? 6.697 -7.899 0.735 1.00 89.62 87 VAL A O 1
ATOM 677 N N . TRP A 1 88 ? 4.565 -7.435 1.292 1.00 88.19 88 TRP A N 1
ATOM 678 C CA . TRP A 1 88 ? 4.815 -6.647 2.488 1.00 88.19 88 TRP A CA 1
ATOM 679 C C . TRP A 1 88 ? 4.079 -7.248 3.682 1.00 88.19 88 TRP A C 1
ATOM 681 O O . TRP A 1 88 ? 2.995 -7.823 3.535 1.00 88.19 88 TRP A O 1
ATOM 691 N N . ASP A 1 89 ? 4.660 -7.072 4.865 1.00 85.94 89 ASP A N 1
A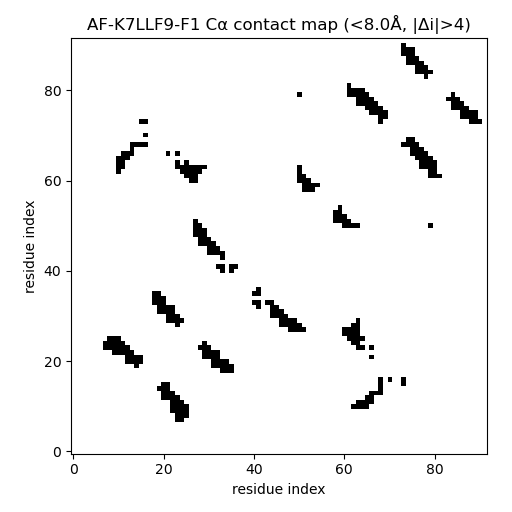TOM 692 C CA . ASP A 1 89 ? 3.979 -7.295 6.138 1.00 85.94 89 ASP A CA 1
ATOM 693 C C . ASP A 1 89 ? 3.243 -6.009 6.550 1.00 85.94 89 ASP A C 1
ATOM 695 O O . ASP A 1 89 ? 3.833 -4.926 6.558 1.00 85.94 89 ASP A O 1
ATOM 699 N N . GLY A 1 90 ? 1.944 -6.119 6.835 1.00 75.56 90 GLY A N 1
ATOM 700 C CA . GLY A 1 90 ? 1.073 -4.996 7.189 1.00 75.56 90 GLY A CA 1
ATOM 701 C C . GLY A 1 90 ? 1.101 -4.592 8.667 1.00 75.56 90 GLY A C 1
ATOM 702 O O . GLY A 1 90 ? 0.408 -3.644 9.022 1.00 75.56 90 GLY A O 1
ATOM 703 N N . ASN A 1 91 ? 1.865 -5.286 9.519 1.00 70.94 91 ASN A N 1
ATOM 704 C CA . ASN A 1 91 ? 1.878 -5.082 10.977 1.00 70.94 91 ASN A CA 1
ATOM 705 C C . ASN A 1 91 ? 3.092 -4.298 11.525 1.00 70.94 91 ASN A C 1
ATOM 707 O O . ASN A 1 91 ? 3.374 -4.393 12.720 1.00 70.94 91 ASN A O 1
ATOM 711 N N . ASN A 1 92 ? 3.834 -3.576 10.682 1.00 58.62 92 ASN A N 1
ATOM 712 C CA . ASN A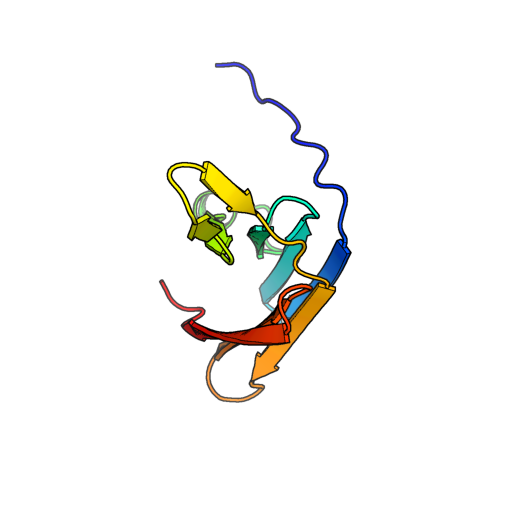 1 92 ? 5.049 -2.856 11.098 1.00 58.62 92 ASN A CA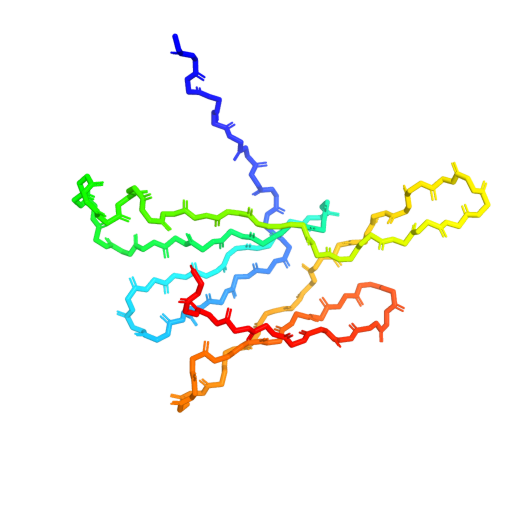 1
ATOM 713 C C . ASN A 1 92 ? 4.753 -1.508 11.772 1.00 58.62 92 ASN A C 1
ATOM 715 O O . ASN A 1 92 ? 3.859 -0.792 11.269 1.00 58.62 92 ASN A O 1
#

Secondary structure (DSSP, 8-state):
---------EEEEEEETTTEEEEEETTSEEEEEES--SHHHHTT-EEEE--EEEETTEEEE--EEEEEE-TTTS-EEEEETTS-EEEE-TT-

InterPro domains:
  IPR001680 WD40 repeat [PS50082] (64-92)
  IPR001680 WD40 repeat [SM00320] (41-89)
  IPR015943 WD40/YVTN repeat-like-containing domain superfamily [G3DSA:2.130.10.10] (1-92)
  IPR036322 WD40-repeat-containing domain superfamily [SSF50978] (9-91)

Foldseek 3Di:
DDPDPPPAPFLDKDAFDVFWIWTWHQQQKIWTAGPDPDPVRRVPIDMDGHAWDQDPNDTDGWGFNDKDADNPQRKIWTQTPVRDIDIGRNPD